Protein AF-A0A1F3C189-F1 (afdb_monomer)

Foldseek 3Di:
DDQALPDCDDQQDQNPVDADPPGGHPDHDPVNVVVVCLCPPPVDDPPDDPVRSVVVSVVVVVPD

Radius of gyration: 13.83 Å; Cα contacts (8 Å, |Δi|>4): 51; chains: 1; bounding box: 36×18×35 Å

Structure (mmCIF, N/CA/C/O backbone):
data_AF-A0A1F3C189-F1
#
_entry.id   AF-A0A1F3C189-F1
#
loop_
_atom_site.group_PDB
_atom_site.id
_atom_site.type_symbol
_atom_site.label_atom_id
_atom_site.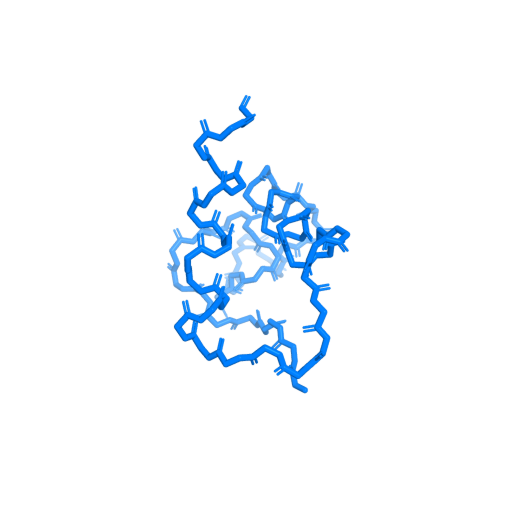label_alt_id
_atom_site.label_comp_id
_atom_site.label_asym_id
_atom_site.label_entity_id
_atom_site.label_seq_id
_atom_site.pdbx_PDB_ins_code
_atom_site.Cartn_x
_atom_site.Cartn_y
_atom_site.Cartn_z
_atom_site.occupancy
_atom_site.B_iso_or_equiv
_atom_site.auth_seq_id
_atom_site.auth_comp_id
_atom_site.auth_asym_id
_atom_site.auth_atom_id
_atom_site.pdbx_PDB_model_num
ATOM 1 N N . MET A 1 1 ? 7.936 2.120 9.966 1.00 50.31 1 MET A N 1
ATOM 2 C CA . MET A 1 1 ? 8.420 1.151 8.960 1.00 50.31 1 MET A CA 1
ATOM 3 C C . MET A 1 1 ? 7.248 0.903 8.022 1.00 50.31 1 MET A C 1
ATOM 5 O O . MET A 1 1 ? 6.163 0.672 8.536 1.00 50.31 1 MET A O 1
ATOM 9 N N . GLY A 1 2 ? 7.415 1.131 6.718 1.00 65.19 2 GLY A N 1
ATOM 10 C CA . GLY A 1 2 ? 6.348 1.021 5.708 1.00 65.19 2 GLY A CA 1
ATOM 11 C C . GLY A 1 2 ? 6.548 -0.196 4.804 1.00 65.19 2 GLY A C 1
ATOM 12 O O . GLY A 1 2 ? 7.437 -1.000 5.073 1.00 65.19 2 GLY A O 1
ATOM 13 N N . LEU A 1 3 ? 5.754 -0.306 3.735 1.00 73.12 3 LEU A N 1
ATOM 14 C CA . LEU A 1 3 ? 5.983 -1.305 2.687 1.00 73.12 3 LEU A CA 1
ATOM 15 C C . LEU A 1 3 ? 7.288 -0.995 1.943 1.00 73.12 3 LEU A C 1
ATOM 17 O O . LEU A 1 3 ? 7.483 0.128 1.468 1.00 73.12 3 LEU A O 1
ATOM 21 N N . GLY A 1 4 ? 8.192 -1.973 1.904 1.00 78.81 4 GLY A N 1
ATOM 22 C CA . GLY A 1 4 ? 9.485 -1.882 1.235 1.00 78.81 4 GLY A CA 1
ATOM 23 C C . GLY A 1 4 ? 9.468 -2.514 -0.156 1.00 78.81 4 GLY A C 1
ATOM 24 O O . GLY A 1 4 ? 8.421 -2.721 -0.757 1.00 78.81 4 GLY A O 1
ATOM 25 N N . LYS A 1 5 ? 10.660 -2.816 -0.673 1.00 83.06 5 LYS A N 1
ATOM 26 C CA . LYS A 1 5 ? 10.853 -3.609 -1.894 1.00 83.06 5 LYS A CA 1
ATOM 27 C C . LYS A 1 5 ? 11.130 -5.057 -1.506 1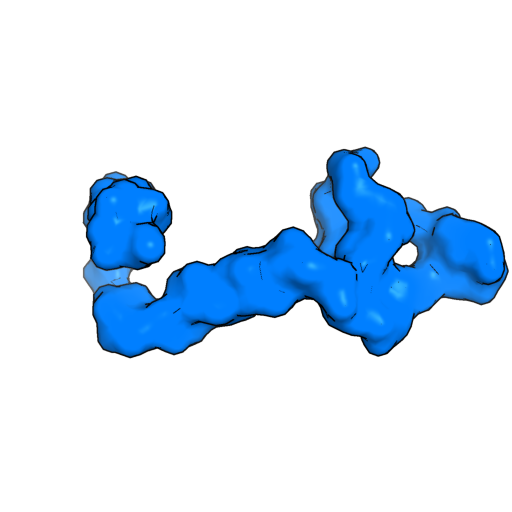.00 83.06 5 LYS A C 1
ATOM 29 O O . LYS A 1 5 ? 12.272 -5.500 -1.557 1.00 83.06 5 LYS A O 1
ATOM 34 N N . ASP A 1 6 ? 10.112 -5.735 -1.005 1.00 86.75 6 ASP A N 1
ATOM 35 C CA . ASP A 1 6 ? 10.211 -7.059 -0.381 1.00 86.75 6 ASP A CA 1
ATOM 36 C C . ASP A 1 6 ? 9.235 -8.080 -0.982 1.00 86.75 6 ASP A C 1
ATOM 38 O O . ASP A 1 6 ? 9.156 -9.217 -0.521 1.00 86.75 6 ASP 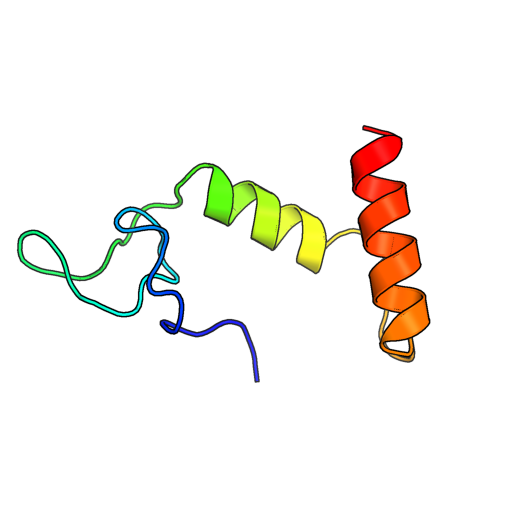A O 1
ATOM 42 N N . SER A 1 7 ? 8.491 -7.702 -2.026 1.00 88.25 7 SER A N 1
ATOM 43 C CA . SER A 1 7 ? 7.585 -8.618 -2.710 1.00 88.25 7 SER A CA 1
ATOM 44 C C . SER A 1 7 ? 8.300 -9.367 -3.841 1.00 88.25 7 SER A C 1
ATOM 46 O O . SER A 1 7 ? 8.740 -8.726 -4.795 1.00 88.25 7 SER A O 1
ATOM 48 N N . PRO A 1 8 ? 8.329 -10.713 -3.843 1.00 90.12 8 PRO A N 1
ATOM 49 C CA . PRO A 1 8 ? 8.864 -11.511 -4.952 1.00 90.12 8 PRO A CA 1
ATOM 50 C C . PRO A 1 8 ? 7.848 -11.740 -6.083 1.00 90.12 8 PRO A C 1
ATOM 52 O O . PRO A 1 8 ? 8.159 -12.398 -7.077 1.00 90.12 8 PRO A O 1
ATOM 55 N N . ARG A 1 9 ? 6.600 -11.271 -5.940 1.00 90.38 9 ARG A N 1
ATOM 56 C CA . ARG A 1 9 ? 5.472 -11.782 -6.741 1.00 90.38 9 ARG A CA 1
ATOM 57 C C . ARG A 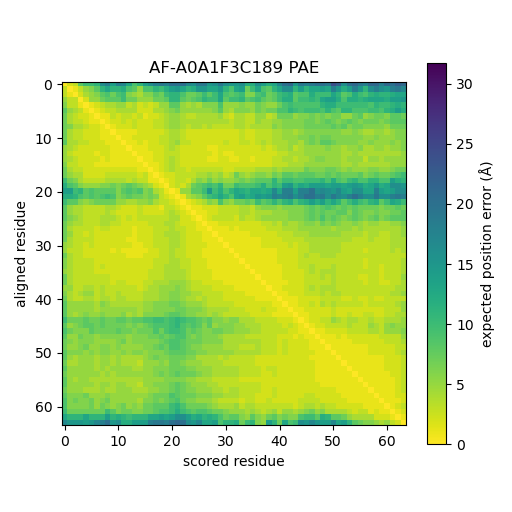1 9 ? 5.030 -10.890 -7.895 1.00 90.38 9 ARG A C 1
ATOM 59 O O . ARG A 1 9 ? 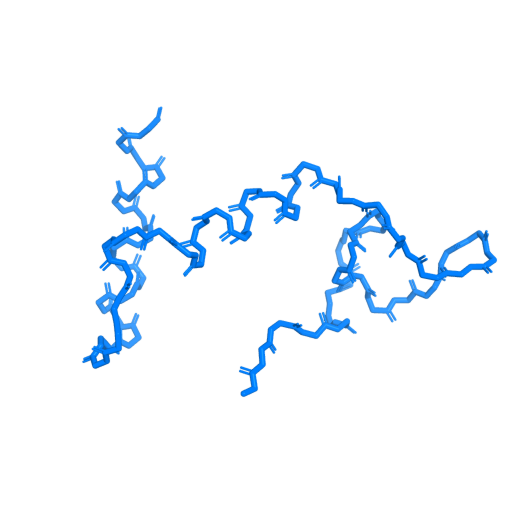4.470 -11.407 -8.859 1.00 90.38 9 ARG A O 1
ATOM 66 N N . TYR A 1 10 ? 5.238 -9.580 -7.805 1.00 90.88 10 TYR A N 1
ATOM 67 C CA . TYR A 1 10 ? 4.670 -8.622 -8.757 1.00 90.88 10 TYR A CA 1
ATOM 68 C C . TYR A 1 10 ? 5.777 -7.855 -9.489 1.00 90.88 10 TYR A C 1
ATOM 70 O O . TYR A 1 10 ? 6.090 -6.749 -9.074 1.00 90.88 10 TYR A O 1
ATOM 78 N N . PRO A 1 11 ? 6.346 -8.377 -10.594 1.00 90.44 11 PRO A N 1
ATOM 79 C CA . PRO A 1 11 ? 7.495 -7.765 -11.271 1.00 90.44 11 PRO A CA 1
ATOM 80 C C . PRO A 1 11 ? 7.318 -6.316 -11.737 1.00 90.44 11 PRO A C 1
ATOM 82 O O . PRO A 1 11 ? 8.301 -5.611 -11.945 1.00 90.44 11 PRO A O 1
ATOM 85 N N 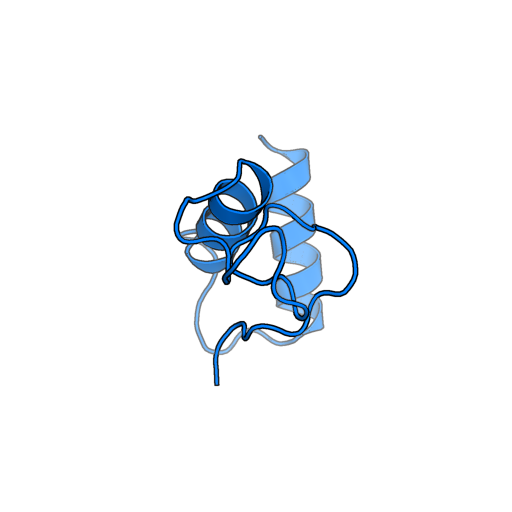. ASN A 1 12 ? 6.070 -5.881 -11.917 1.00 90.50 12 ASN A N 1
ATOM 86 C CA . ASN A 1 12 ? 5.726 -4.529 -12.359 1.00 90.50 12 ASN A CA 1
ATOM 87 C C . ASN A 1 12 ? 5.380 -3.587 -11.188 1.00 90.50 12 ASN A C 1
ATOM 89 O O . ASN A 1 12 ? 5.115 -2.411 -11.413 1.00 90.50 12 ASN A O 1
ATOM 93 N N . SER A 1 13 ? 5.354 -4.099 -9.954 1.00 92.31 13 SER A N 1
ATOM 94 C CA . SER A 1 13 ? 5.040 -3.339 -8.743 1.00 92.31 13 SER A CA 1
ATOM 95 C C . SER A 1 13 ? 6.232 -2.506 -8.285 1.00 92.31 13 SER A C 1
ATOM 97 O O . SER A 1 13 ? 7.381 -2.952 -8.354 1.00 92.31 13 SER A O 1
ATOM 99 N N . ILE A 1 14 ? 5.964 -1.329 -7.719 1.00 91.50 14 ILE A N 1
ATOM 100 C CA . ILE A 1 14 ? 6.995 -0.534 -7.029 1.00 91.50 14 ILE A CA 1
ATOM 101 C C . ILE A 1 14 ? 7.540 -1.216 -5.759 1.00 91.50 14 ILE A C 1
ATOM 103 O O . ILE A 1 14 ? 8.612 -0.849 -5.275 1.00 91.50 14 ILE A O 1
ATOM 107 N N . PHE A 1 15 ? 6.818 -2.212 -5.234 1.00 92.12 15 PHE A N 1
ATOM 108 C CA . PHE A 1 15 ? 7.190 -3.019 -4.068 1.00 92.12 15 PHE A CA 1
ATOM 109 C C . PHE A 1 15 ? 7.941 -4.304 -4.454 1.00 92.12 15 PHE A C 1
ATOM 111 O O . PHE A 1 15 ? 8.236 -5.134 -3.592 1.00 92.12 15 PHE A O 1
ATOM 118 N N . TYR A 1 16 ? 8.248 -4.496 -5.741 1.00 92.50 16 TYR A N 1
ATOM 119 C CA . TYR A 1 16 ? 8.984 -5.665 -6.209 1.00 92.50 16 TYR A CA 1
ATOM 120 C C . TYR A 1 16 ? 10.429 -5.661 -5.699 1.00 92.50 16 TYR A C 1
ATOM 122 O O . TYR A 1 16 ? 11.137 -4.656 -5.802 1.00 92.50 16 TYR A O 1
ATOM 130 N N . GLU A 1 17 ? 10.868 -6.793 -5.152 1.00 91.81 17 GLU A N 1
ATOM 131 C CA . GLU A 1 17 ? 12.178 -6.919 -4.504 1.00 91.81 17 GLU A CA 1
ATOM 132 C C . GLU A 1 17 ? 13.353 -6.876 -5.489 1.00 91.81 17 GLU A C 1
ATOM 134 O O . GLU A 1 17 ? 14.439 -6.402 -5.152 1.00 91.81 17 GLU A O 1
ATOM 139 N N . THR A 1 18 ? 13.140 -7.341 -6.722 1.00 89.38 18 THR A N 1
ATOM 140 C CA . THR A 1 18 ? 14.208 -7.509 -7.712 1.00 89.38 18 THR A CA 1
ATOM 141 C C . THR A 1 18 ? 14.096 -6.449 -8.811 1.00 89.38 18 THR A C 1
ATOM 143 O O . THR A 1 18 ? 13.019 -6.228 -9.347 1.00 89.38 18 THR A O 1
ATOM 146 N N . PRO A 1 19 ? 15.178 -5.769 -9.212 1.00 84.62 19 PRO A N 1
ATOM 147 C CA . PRO A 1 19 ? 15.130 -4.887 -10.375 1.00 84.62 19 PRO A CA 1
ATOM 148 C C . PRO A 1 19 ? 14.873 -5.682 -11.669 1.00 84.62 19 PRO A C 1
ATOM 150 O O . PRO A 1 19 ? 15.428 -6.761 -11.867 1.00 84.62 19 PRO A O 1
ATOM 153 N N . ASN A 1 20 ? 14.067 -5.131 -12.577 1.00 80.19 20 ASN A N 1
ATOM 154 C CA . ASN A 1 20 ? 13.734 -5.730 -13.871 1.00 80.19 20 ASN A CA 1
ATOM 155 C C . ASN A 1 20 ? 14.053 -4.746 -15.012 1.00 80.19 20 ASN A C 1
ATOM 157 O O . ASN A 1 20 ? 13.915 -3.538 -14.840 1.00 80.19 20 ASN A O 1
ATOM 161 N N . ASN A 1 21 ? 14.493 -5.246 -16.173 1.00 71.62 21 ASN A N 1
ATOM 162 C CA . ASN A 1 21 ? 14.756 -4.453 -17.386 1.00 71.62 21 ASN A CA 1
ATOM 163 C C . ASN A 1 21 ? 15.509 -3.121 -17.153 1.00 71.62 21 ASN A C 1
ATOM 165 O O . ASN A 1 21 ? 15.149 -2.086 -17.707 1.00 71.62 21 ASN A O 1
ATOM 169 N N . GLY A 1 22 ? 16.573 -3.140 -16.343 1.00 77.19 22 GLY A N 1
ATOM 170 C CA . GLY A 1 22 ? 17.448 -1.975 -16.147 1.00 77.19 22 GLY A CA 1
ATOM 171 C C . GLY A 1 22 ? 17.112 -1.068 -14.957 1.00 77.19 22 GLY A C 1
ATOM 172 O O . GLY A 1 22 ? 17.754 -0.031 -14.809 1.00 77.19 22 GLY A O 1
ATOM 173 N N . GLY A 1 23 ? 16.174 -1.442 -14.079 1.00 84.50 23 GLY A N 1
ATOM 174 C CA . GLY A 1 23 ? 15.922 -0.684 -12.850 1.00 84.50 23 GLY A CA 1
ATOM 175 C C . GLY A 1 23 ? 14.787 -1.229 -11.986 1.00 84.50 23 GLY A C 1
ATOM 176 O O . GLY A 1 23 ? 14.292 -2.330 -12.195 1.00 84.50 23 GLY A O 1
ATOM 177 N N . PHE A 1 24 ? 14.382 -0.454 -10.981 1.00 87.31 24 PHE A N 1
ATOM 178 C CA . PHE A 1 24 ? 13.143 -0.714 -10.244 1.00 87.31 24 PHE A CA 1
ATOM 179 C C . PHE A 1 24 ? 11.962 -0.067 -10.960 1.00 87.31 24 PHE A C 1
ATOM 181 O O . PHE A 1 24 ? 12.142 0.963 -11.611 1.00 87.31 24 PHE A O 1
ATOM 188 N N . SER A 1 25 ? 10.763 -0.627 -10.783 1.00 87.50 25 SER A N 1
ATOM 189 C CA . SER A 1 25 ? 9.550 0.027 -11.271 1.00 87.50 25 SER A CA 1
ATOM 190 C C . SER A 1 25 ? 9.394 1.397 -10.608 1.00 87.50 25 SER A C 1
ATOM 192 O O . SER A 1 25 ? 9.488 1.526 -9.385 1.00 87.50 25 SER A O 1
ATOM 194 N N . THR A 1 26 ? 9.191 2.424 -11.427 1.00 89.06 26 THR A N 1
ATOM 195 C CA . THR A 1 26 ? 8.914 3.802 -10.992 1.00 89.06 26 THR A CA 1
ATOM 196 C C . THR A 1 26 ? 7.459 4.195 -11.221 1.00 89.06 26 THR A C 1
ATOM 198 O O . THR A 1 26 ? 7.056 5.294 -10.848 1.00 89.06 26 THR A O 1
ATOM 201 N N . GLU A 1 27 ? 6.677 3.317 -11.848 1.00 91.31 27 GLU A N 1
ATOM 202 C CA . GLU A 1 27 ? 5.271 3.536 -12.161 1.00 91.31 27 GLU A CA 1
ATOM 203 C C . GLU A 1 27 ? 4.391 2.667 -11.267 1.00 91.31 27 GLU A C 1
ATOM 205 O O . GLU A 1 27 ? 4.713 1.513 -10.989 1.00 91.31 27 GLU A O 1
ATOM 210 N N . TYR A 1 28 ? 3.262 3.223 -10.829 1.00 92.94 28 TYR A N 1
ATOM 211 C CA . TYR A 1 28 ? 2.291 2.488 -10.027 1.00 92.94 28 TYR A CA 1
ATOM 212 C C . TYR A 1 28 ? 1.527 1.491 -10.898 1.00 92.94 28 TYR A C 1
ATOM 214 O O . TYR A 1 28 ? 0.711 1.892 -11.737 1.00 92.94 28 TYR A O 1
ATOM 222 N N . ALA A 1 29 ? 1.726 0.200 -10.643 1.00 93.94 29 ALA A N 1
ATOM 223 C CA . ALA A 1 29 ? 0.861 -0.842 -11.173 1.00 93.94 29 ALA A CA 1
ATOM 224 C C . ALA A 1 29 ? -0.521 -0.793 -10.498 1.00 93.94 29 ALA A C 1
ATOM 226 O O . ALA A 1 29 ? -0.684 -0.240 -9.410 1.00 93.94 29 ALA A O 1
ATOM 227 N N . GLU A 1 30 ? -1.526 -1.425 -11.106 1.00 94.00 30 GLU A N 1
ATOM 228 C CA . GLU A 1 30 ? -2.879 -1.479 -10.528 1.00 94.00 30 GLU A CA 1
ATOM 229 C C . GLU A 1 30 ? -2.890 -2.092 -9.119 1.00 94.00 30 GLU A C 1
ATOM 231 O O . GLU A 1 30 ? -3.568 -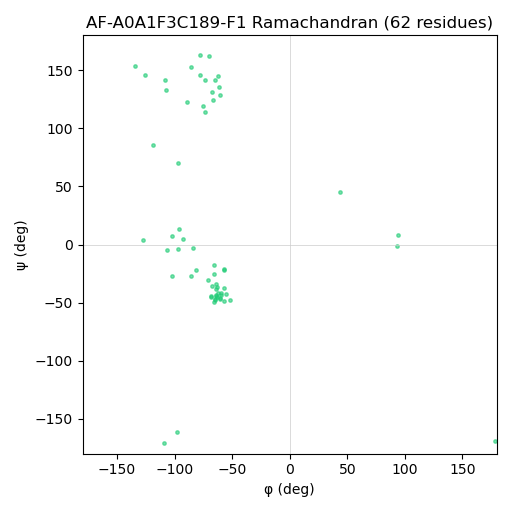1.589 -8.229 1.00 94.00 30 GLU A O 1
ATOM 236 N N . ILE A 1 31 ? -2.054 -3.107 -8.874 1.00 92.38 31 ILE A N 1
ATOM 237 C CA . ILE A 1 31 ? -1.902 -3.698 -7.538 1.00 92.38 31 ILE A CA 1
ATOM 238 C C . ILE A 1 31 ? -1.324 -2.711 -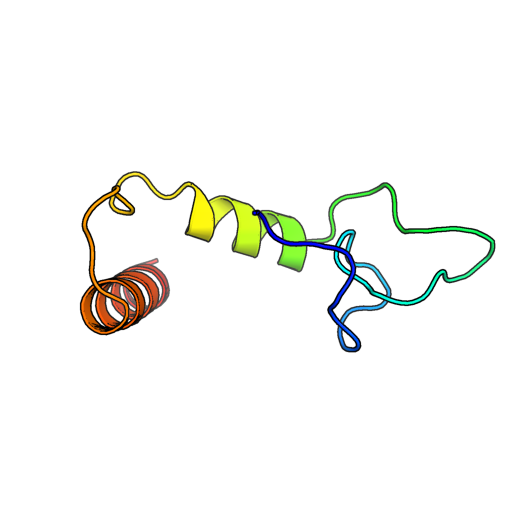6.515 1.00 92.38 31 ILE A C 1
ATOM 240 O O . ILE A 1 31 ? -1.721 -2.740 -5.353 1.00 92.38 31 ILE A O 1
ATOM 244 N N . ASP A 1 32 ? -0.427 -1.815 -6.935 1.00 93.19 32 ASP A N 1
ATOM 245 C CA . ASP A 1 32 ? 0.156 -0.810 -6.044 1.00 93.19 32 ASP A CA 1
ATOM 246 C C . ASP A 1 32 ? -0.907 0.197 -5.626 1.00 93.19 32 ASP A C 1
ATOM 248 O O . ASP A 1 32 ? -1.019 0.532 -4.448 1.00 93.19 32 ASP A O 1
ATOM 252 N N . LYS A 1 33 ? -1.713 0.650 -6.593 1.00 93.56 33 LYS A N 1
ATOM 253 C CA . LYS A 1 33 ? -2.812 1.590 -6.356 1.00 93.56 33 LYS A CA 1
ATOM 254 C C . LYS A 1 33 ? -3.833 0.998 -5.392 1.00 93.56 33 LYS A C 1
ATOM 256 O O . LYS A 1 33 ? -4.192 1.669 -4.428 1.00 93.56 33 LYS A O 1
ATOM 261 N N . GLU A 1 34 ? -4.238 -0.253 -5.604 1.00 91.75 34 GLU A N 1
ATOM 262 C CA . GLU A 1 34 ? -5.181 -0.947 -4.720 1.00 91.75 34 GLU A CA 1
ATOM 263 C C . GLU A 1 34 ? -4.614 -1.151 -3.312 1.00 91.75 34 GLU A C 1
ATOM 265 O O . GLU A 1 34 ? -5.292 -0.880 -2.320 1.00 91.75 34 GLU A O 1
ATOM 270 N N . LEU A 1 35 ? -3.347 -1.553 -3.198 1.00 90.31 35 LEU A N 1
ATOM 271 C CA . LEU A 1 35 ? -2.699 -1.739 -1.902 1.00 90.31 35 LEU A CA 1
ATOM 272 C C . LEU A 1 35 ? -2.576 -0.418 -1.130 1.00 90.31 35 LEU A C 1
ATOM 274 O O . LEU A 1 35 ? -2.891 -0.360 0.058 1.00 90.31 35 LEU A O 1
ATOM 278 N N . ILE A 1 36 ? -2.162 0.659 -1.802 1.00 90.75 36 ILE A N 1
ATOM 279 C CA . ILE A 1 36 ? -2.083 2.001 -1.211 1.00 90.75 36 ILE A CA 1
ATOM 280 C C . ILE A 1 36 ? -3.482 2.478 -0.803 1.00 90.75 36 ILE A C 1
ATOM 282 O O . ILE A 1 36 ? -3.663 2.954 0.317 1.00 90.75 36 ILE A O 1
ATOM 286 N N . ARG A 1 37 ? -4.490 2.304 -1.665 1.00 91.44 37 ARG A N 1
ATOM 287 C CA . ARG A 1 37 ? -5.891 2.644 -1.369 1.00 91.44 37 ARG A CA 1
ATOM 288 C C . ARG A 1 37 ? -6.378 1.951 -0.099 1.00 91.44 37 ARG A C 1
ATOM 290 O O . ARG A 1 37 ? -7.003 2.592 0.744 1.00 91.44 37 ARG A O 1
ATOM 297 N N . LEU A 1 38 ? -6.038 0.676 0.060 1.00 89.88 38 LEU A N 1
ATOM 298 C CA . LEU A 1 38 ? -6.403 -0.120 1.222 1.00 89.88 38 LEU A CA 1
ATOM 299 C C . LEU A 1 38 ? -5.678 0.347 2.499 1.00 89.88 38 LEU A C 1
ATOM 301 O O . LEU A 1 38 ? -6.315 0.523 3.537 1.00 89.88 38 LEU A O 1
ATOM 305 N N . LEU A 1 39 ? -4.369 0.612 2.423 1.00 86.50 39 LEU A N 1
ATOM 306 C CA . LEU A 1 39 ? -3.571 1.098 3.559 1.00 86.50 39 LEU A CA 1
ATOM 307 C C . LEU A 1 39 ? -4.012 2.473 4.068 1.00 86.50 39 LEU A C 1
ATOM 309 O O . LEU A 1 39 ? -3.984 2.726 5.272 1.00 86.50 39 LEU A O 1
ATOM 313 N N . TYR A 1 40 ? -4.414 3.357 3.156 1.00 89.25 40 TYR A N 1
ATOM 314 C CA . TYR A 1 40 ? -4.865 4.713 3.474 1.00 89.25 40 TYR A CA 1
ATOM 315 C C . TYR A 1 40 ? -6.391 4.824 3.578 1.00 89.25 40 TYR A C 1
ATOM 317 O O . TYR A 1 40 ? -6.935 5.931 3.607 1.00 89.25 40 TYR A O 1
ATOM 325 N N . HIS A 1 41 ? -7.101 3.696 3.654 1.00 92.06 41 HIS A N 1
ATOM 326 C CA . HIS A 1 41 ? -8.552 3.706 3.735 1.00 92.06 41 HIS A CA 1
ATOM 327 C C . HIS A 1 41 ? -9.020 4.443 5.012 1.00 92.06 41 HIS A C 1
ATOM 329 O O . HIS A 1 41 ? -8.511 4.153 6.095 1.00 92.06 41 HIS A O 1
ATOM 335 N N . PRO A 1 42 ? -10.036 5.333 4.965 1.00 91.69 42 PRO A N 1
ATOM 336 C CA . PRO A 1 42 ? -10.445 6.172 6.108 1.00 91.69 42 PRO A CA 1
ATOM 337 C C . PRO A 1 42 ? -10.830 5.422 7.394 1.00 91.69 42 PRO A C 1
ATOM 339 O O . PRO A 1 42 ? -10.864 5.995 8.487 1.00 91.69 42 PRO A O 1
ATOM 342 N N . LYS A 1 43 ? -11.177 4.137 7.262 1.00 91.75 43 LYS A N 1
ATOM 343 C CA . LYS A 1 43 ? -11.493 3.255 8.394 1.00 91.75 43 LYS A CA 1
ATOM 344 C C . LYS A 1 43 ? -10.243 2.688 9.084 1.00 91.75 43 LYS A C 1
ATOM 346 O O . LYS A 1 43 ? -10.346 2.299 10.244 1.00 91.75 43 LYS A O 1
ATOM 351 N N . ILE A 1 44 ? -9.092 2.650 8.409 1.00 90.56 44 ILE A N 1
ATOM 352 C CA . ILE A 1 44 ? -7.814 2.213 8.980 1.00 90.56 44 ILE A CA 1
ATOM 353 C C . ILE A 1 44 ? -7.293 3.331 9.883 1.00 90.56 44 IL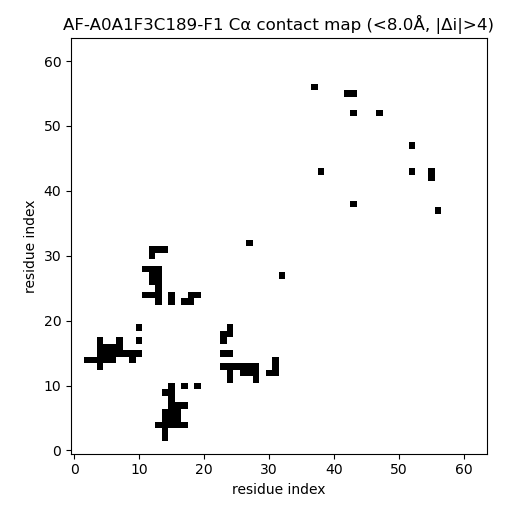E A C 1
ATOM 355 O O . ILE A 1 44 ? -7.073 4.461 9.449 1.00 90.56 44 ILE A O 1
ATOM 359 N N . LYS A 1 45 ? -7.135 3.025 11.173 1.00 90.56 45 LYS A N 1
ATOM 360 C CA . LYS A 1 45 ? -6.709 3.982 12.200 1.00 90.56 45 LYS A CA 1
ATOM 361 C C . LYS A 1 45 ? -5.639 3.368 13.092 1.00 90.56 45 LYS A C 1
ATOM 363 O O . LYS A 1 45 ? -5.584 2.154 13.275 1.00 90.56 45 LYS A O 1
ATOM 368 N N . ALA A 1 46 ? -4.807 4.224 13.677 1.00 88.44 46 ALA A N 1
ATOM 369 C CA . ALA A 1 46 ? -3.855 3.801 14.695 1.00 88.44 46 ALA A CA 1
ATOM 370 C C . ALA A 1 46 ? -4.589 3.232 15.924 1.00 88.44 46 ALA A C 1
ATOM 372 O O . ALA A 1 46 ? -5.659 3.716 16.292 1.00 88.44 46 ALA A O 1
ATOM 373 N N . GLY A 1 47 ? -3.996 2.220 16.561 1.00 92.25 47 GLY A N 1
ATOM 374 C CA . GLY A 1 47 ? -4.558 1.557 17.744 1.00 92.25 47 GLY A CA 1
ATOM 375 C C . GLY A 1 47 ? -5.405 0.314 17.454 1.00 92.25 47 GLY A C 1
ATOM 376 O O . GLY A 1 47 ? -5.868 -0.320 18.397 1.00 92.25 47 GLY A O 1
ATOM 377 N N . LEU A 1 48 ? -5.588 -0.059 16.183 1.00 91.75 48 LEU A N 1
ATOM 378 C CA . LEU A 1 48 ? -6.168 -1.351 15.815 1.00 91.75 48 LEU A CA 1
ATOM 379 C C . LEU A 1 48 ? -5.163 -2.485 16.060 1.00 91.75 48 LEU A C 1
ATOM 381 O O . LEU A 1 48 ? -3.967 -2.340 15.804 1.00 91.75 48 LEU A O 1
ATOM 385 N N . THR A 1 49 ? -5.663 -3.621 16.539 1.00 95.12 49 THR A N 1
ATOM 386 C CA . THR A 1 49 ? -4.906 -4.878 16.611 1.00 95.12 49 THR A CA 1
ATOM 387 C C . THR A 1 49 ? -4.839 -5.556 15.244 1.00 95.12 49 THR A C 1
ATOM 389 O O . THR A 1 49 ? -5.649 -5.270 14.366 1.00 95.12 49 THR A O 1
ATOM 392 N N . GLU A 1 50 ? -3.915 -6.501 15.079 1.00 92.00 50 GLU A N 1
ATOM 393 C CA . GLU A 1 50 ? -3.775 -7.294 13.850 1.00 92.00 50 GLU A CA 1
ATOM 394 C C . GLU A 1 50 ? -5.101 -7.942 13.411 1.00 92.00 50 GLU A C 1
ATOM 396 O O . GLU A 1 50 ? -5.515 -7.766 12.269 1.00 92.00 50 GLU A O 1
ATOM 401 N N . ASN A 1 51 ? -5.827 -8.584 14.335 1.00 95.94 51 ASN A N 1
ATOM 402 C CA . ASN A 1 51 ? -7.120 -9.217 14.041 1.00 95.94 51 ASN A CA 1
ATOM 403 C C . ASN A 1 51 ? -8.176 -8.203 13.578 1.00 95.94 51 ASN A C 1
ATOM 405 O O . ASN A 1 51 ? -8.918 -8.461 12.636 1.00 95.94 51 ASN A O 1
ATOM 409 N N . GLN A 1 52 ? -8.231 -7.030 14.218 1.00 95.12 52 GLN A N 1
ATOM 410 C CA . GLN A 1 52 ? -9.170 -5.973 13.828 1.00 95.12 52 GLN A CA 1
ATOM 411 C C . GLN A 1 52 ? -8.831 -5.392 12.456 1.00 95.12 52 GLN A C 1
ATOM 413 O O . GLN A 1 52 ? -9.734 -5.024 11.707 1.00 95.12 52 GLN A O 1
ATOM 418 N N . VAL A 1 53 ? -7.539 -5.292 12.130 1.00 92.62 53 VAL A N 1
ATOM 419 C CA . VAL A 1 53 ? -7.095 -4.883 10.799 1.00 92.62 53 VAL A CA 1
ATOM 420 C C . VAL A 1 53 ? -7.507 -5.936 9.772 1.00 92.62 53 VAL A C 1
ATOM 422 O O . VAL A 1 53 ? -8.144 -5.563 8.795 1.00 92.62 53 VAL A O 1
ATOM 425 N N . ASP A 1 54 ? -7.247 -7.228 9.996 1.00 92.75 54 ASP A N 1
ATOM 426 C CA . ASP A 1 54 ? -7.631 -8.293 9.051 1.00 92.75 54 ASP A CA 1
ATOM 427 C C . ASP A 1 54 ? -9.144 -8.305 8.767 1.00 92.75 54 ASP A C 1
ATOM 429 O O . ASP A 1 54 ? -9.564 -8.264 7.607 1.00 92.75 54 ASP A O 1
ATOM 433 N N . GLU A 1 55 ? -9.977 -8.266 9.812 1.00 94.69 55 GLU A N 1
ATOM 434 C CA . GLU A 1 55 ? -11.437 -8.201 9.663 1.00 94.69 55 GLU A CA 1
ATOM 435 C C . GLU A 1 55 ? -11.883 -6.952 8.892 1.00 94.69 55 GLU A C 1
ATOM 437 O O . GLU A 1 55 ? -12.731 -7.030 7.995 1.00 94.69 55 GLU A O 1
ATOM 442 N N . LEU A 1 56 ? -11.288 -5.796 9.200 1.00 93.81 56 LEU A N 1
ATOM 443 C CA . LEU A 1 56 ? -11.609 -4.542 8.531 1.00 93.81 56 LEU A CA 1
ATOM 444 C C . LEU A 1 56 ? -11.227 -4.580 7.047 1.00 93.81 56 LEU A C 1
ATOM 446 O O . LEU A 1 56 ? -12.051 -4.204 6.211 1.00 93.81 56 LEU A O 1
ATOM 450 N N . LEU A 1 57 ? -10.024 -5.052 6.712 1.00 91.75 57 LEU A N 1
ATOM 451 C CA . LEU A 1 57 ? -9.555 -5.163 5.329 1.00 91.75 57 LEU A CA 1
ATOM 452 C C . LEU A 1 57 ? -10.466 -6.089 4.514 1.00 91.75 57 LEU A C 1
ATOM 454 O O . LEU A 1 57 ? -10.911 -5.708 3.432 1.00 91.75 57 LEU A O 1
ATOM 458 N N . ARG A 1 58 ? -10.834 -7.257 5.062 1.00 92.25 58 ARG A N 1
ATOM 459 C CA . ARG A 1 58 ? -11.804 -8.170 4.428 1.00 92.25 58 ARG A CA 1
ATOM 460 C C . ARG A 1 58 ? -13.158 -7.504 4.218 1.00 92.25 58 ARG A C 1
ATOM 462 O O . ARG A 1 58 ? -13.755 -7.663 3.159 1.00 92.25 58 ARG A O 1
ATOM 469 N N . SER A 1 59 ? -13.637 -6.743 5.203 1.00 93.31 59 SER A N 1
ATOM 470 C CA . SER A 1 59 ? -14.912 -6.034 5.080 1.00 93.31 59 SER A CA 1
ATOM 471 C C . SER A 1 59 ? -14.883 -4.976 3.974 1.00 93.31 59 SER A C 1
ATOM 473 O O . SER A 1 59 ? -15.874 -4.826 3.268 1.00 93.31 59 SER A O 1
ATOM 475 N N . ILE A 1 60 ? -13.765 -4.264 3.795 1.00 91.19 60 ILE A N 1
ATOM 476 C CA . ILE A 1 60 ? -13.610 -3.268 2.726 1.00 91.19 60 ILE A CA 1
ATOM 477 C C . ILE A 1 60 ? -13.672 -3.970 1.368 1.00 91.19 60 ILE A C 1
ATOM 479 O O . ILE A 1 60 ? -14.467 -3.574 0.528 1.00 91.19 60 ILE A O 1
ATOM 483 N N . LEU A 1 61 ? -12.931 -5.070 1.206 1.00 88.12 61 LEU A N 1
ATOM 484 C CA . LEU A 1 61 ? -12.868 -5.835 -0.043 1.00 88.12 61 LEU A CA 1
ATOM 485 C C . LEU A 1 61 ? -14.189 -6.514 -0.445 1.00 88.12 61 LEU A C 1
ATOM 487 O O . LEU A 1 61 ? -14.378 -6.805 -1.618 1.00 88.12 61 LEU A O 1
ATOM 491 N N . ILE A 1 62 ? -15.076 -6.822 0.507 1.00 90.31 62 ILE A N 1
ATOM 492 C CA . ILE A 1 62 ? -16.377 -7.462 0.226 1.00 90.31 62 ILE A CA 1
ATOM 493 C C . ILE A 1 62 ? -17.464 -6.436 -0.136 1.00 90.31 62 ILE A C 1
ATOM 495 O O . ILE A 1 62 ? -18.433 -6.788 -0.803 1.00 90.31 62 ILE A O 1
ATOM 499 N N . ASN A 1 63 ? -17.353 -5.197 0.353 1.00 82.94 63 ASN A N 1
ATOM 500 C CA . ASN A 1 63 ? -18.411 -4.184 0.246 1.00 82.94 63 ASN A CA 1
ATOM 501 C C . ASN A 1 63 ? -18.158 -3.127 -0.847 1.00 82.94 63 ASN A C 1
ATOM 503 O O . ASN A 1 63 ? -18.908 -2.152 -0.918 1.00 82.94 63 ASN A O 1
ATOM 507 N N . GLU A 1 64 ? -17.126 -3.308 -1.668 1.00 72.12 64 GLU A N 1
ATOM 508 C CA . GLU A 1 64 ? -16.817 -2.506 -2.861 1.00 72.12 64 GLU A CA 1
ATOM 509 C C . GLU A 1 64 ? -16.922 -3.364 -4.124 1.00 72.12 64 GLU A C 1
ATOM 511 O O . GLU A 1 64 ? -17.411 -2.824 -5.142 1.00 72.12 64 GLU A O 1
#

pLDDT: mean 88.34, std 7.73, range [50.31, 95.94]

Sequence (64 aa):
MGLGKDSPRYPNSIFYETPNNGGFSTEYAEIDKELIRLLYHPKIKAGLTENQVDELLRSILINE

Nearest PDB structures (foldseek):
  7zr5-assembly1_K  TM=2.789E-01  e=9.264E+00  Homo sapiens

Solvent-accessible surface area (backbone atoms only — not comparable to full-atom values): 4057 Å² total; per-residue (Å²): 140,77,92,59,52,75,38,91,80,44,81,59,25,57,36,24,50,64,69,52,98,92,39,69,48,87,52,81,30,73,67,43,54,51,50,51,51,59,69,67,28,90,84,63,59,92,90,63,51,72,69,57,45,53,55,49,54,54,51,53,70,72,75,110

Secondary structure (DSSP, 8-state):
----S-BSS-TTSTTBSS-BTTB---S--HHHHHHHHHHT-TT--TT--HHHHHHHHHHHHH--

Mean predicted aligned error: 4.88 Å